Protein AF-A0A5M4DCP1-F1 (afdb_monomer)

Sequence (50 aa):
MSSRREELEGMKLFAGNANRELANRVAEYLDIDLGRLTATRFSDGEIRVL

Nearest PDB structures (foldseek):
  7yk1-assembly1_D  TM=9.196E-01  e=8.831E-03  Homo sapiens
  6asv-assembly1_A  TM=8.401E-01  e=8.248E-03  Escherichia coli O157:H7
  5mp7-assembly1_A  TM=9.089E-01  e=2.146E-02  Mycolicibacterium smegmatis MC2 155
  4lzo-assembly1_A  TM=8.944E-01  e=2.004E-02  Homo sapiens
  8dbo-assembly1_A  TM=9.010E-01  e=3.019E-02  Homo sapiens

pLDDT: mean 84.69, std 8.61, range [51.06, 95.19]

Radius of gyration: 14.29 Å; Cα contacts (8 Å, |Δi|>4): 48; chains: 1; bounding box: 35×17×41 Å

Structure (mmCIF, N/CA/C/O backbone):
data_AF-A0A5M4DCP1-F1
#
_entry.id   AF-A0A5M4DCP1-F1
#
loop_
_atom_site.group_PDB
_atom_site.id
_atom_site.type_symbol
_atom_site.label_atom_id
_atom_site.label_alt_id
_atom_site.label_comp_id
_atom_site.label_asym_id
_atom_site.label_entity_id
_atom_site.label_seq_id
_atom_site.pdbx_PDB_ins_code
_atom_site.Cartn_x
_atom_site.Cartn_y
_atom_site.Cartn_z
_atom_site.occupancy
_atom_site.B_iso_or_equiv
_atom_site.auth_seq_id
_atom_site.auth_comp_id
_atom_site.auth_asym_id
_atom_site.auth_atom_id
_atom_site.pdbx_PDB_model_num
ATOM 1 N N . MET A 1 1 ? -16.514 0.710 25.534 1.00 51.06 1 MET A N 1
ATOM 2 C CA . MET A 1 1 ? -16.269 -0.198 24.394 1.00 51.06 1 MET A CA 1
ATOM 3 C C . MET A 1 1 ? -15.653 0.654 23.303 1.00 51.06 1 MET A C 1
ATOM 5 O O . MET A 1 1 ? -16.391 1.417 22.699 1.00 51.06 1 MET A O 1
ATOM 9 N N . SER A 1 2 ? -14.322 0.621 23.166 1.00 57.31 2 SER A N 1
ATOM 10 C CA . SER A 1 2 ? -13.598 1.419 22.164 1.00 57.31 2 SER A CA 1
ATOM 11 C C . SER A 1 2 ? -14.141 1.112 20.770 1.00 57.31 2 SER A C 1
ATOM 13 O O . SER A 1 2 ? -14.388 -0.056 20.450 1.00 57.31 2 SER A O 1
ATOM 15 N N . SER A 1 3 ? -14.401 2.147 19.978 1.00 75.19 3 SER A N 1
ATOM 16 C CA . SER A 1 3 ? -14.847 1.994 18.598 1.00 75.19 3 SER A CA 1
ATOM 17 C C . SER A 1 3 ? -13.676 1.435 17.790 1.00 75.19 3 SER A C 1
ATOM 19 O O . SER A 1 3 ? -12.609 2.034 17.749 1.00 75.19 3 SER A O 1
ATOM 21 N N . ARG A 1 4 ? -13.858 0.295 17.115 1.00 70.88 4 ARG A N 1
ATOM 22 C CA . ARG A 1 4 ? -12.811 -0.348 16.291 1.00 70.88 4 ARG A CA 1
ATOM 23 C C . ARG A 1 4 ? -12.236 0.587 15.206 1.00 70.88 4 ARG A C 1
ATOM 25 O O . ARG A 1 4 ? -11.141 0.356 14.714 1.00 70.88 4 ARG A O 1
ATOM 32 N N . ARG A 1 5 ? -12.964 1.653 14.842 1.00 68.06 5 ARG A N 1
ATOM 33 C CA . ARG A 1 5 ? -12.486 2.707 13.933 1.00 68.06 5 ARG A CA 1
ATOM 34 C C . ARG A 1 5 ? -11.506 3.683 14.594 1.00 68.06 5 ARG A C 1
ATOM 36 O O . ARG A 1 5 ? -10.629 4.172 13.900 1.00 68.06 5 ARG A O 1
ATOM 43 N N . GLU A 1 6 ? -11.615 3.931 15.901 1.00 71.94 6 GLU A N 1
ATOM 44 C CA . GLU A 1 6 ? -10.643 4.757 16.645 1.00 71.94 6 GLU A CA 1
ATOM 45 C C . GLU A 1 6 ? -9.286 4.042 16.749 1.00 71.94 6 GLU A C 1
ATOM 47 O O . GLU A 1 6 ? -8.240 4.677 16.696 1.00 71.94 6 GLU A O 1
ATOM 52 N N . GLU A 1 7 ? -9.278 2.704 16.819 1.00 78.50 7 GLU A N 1
ATOM 53 C CA . GLU A 1 7 ? -8.038 1.907 16.865 1.00 78.50 7 GLU A CA 1
ATOM 54 C C . GLU A 1 7 ? -7.246 1.940 15.548 1.00 78.50 7 GLU A C 1
ATOM 56 O O . GLU A 1 7 ? -6.033 1.735 15.553 1.00 78.50 7 GLU A O 1
ATOM 61 N N . LEU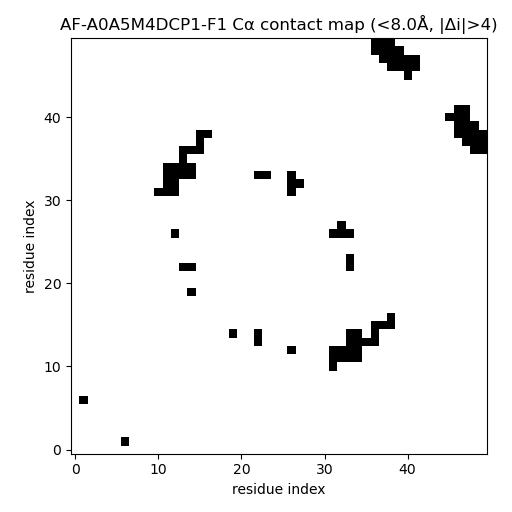 A 1 8 ? -7.920 2.190 14.421 1.00 81.06 8 LEU A N 1
ATOM 62 C CA . LEU A 1 8 ? -7.319 2.238 13.083 1.00 81.06 8 LEU A CA 1
ATOM 63 C C . LEU A 1 8 ? -7.142 3.674 12.573 1.00 81.06 8 LEU A C 1
ATOM 65 O O . LEU A 1 8 ? -6.727 3.878 11.429 1.00 81.06 8 LEU A O 1
ATOM 69 N N . GLU A 1 9 ? -7.442 4.674 13.402 1.00 84.06 9 GLU A N 1
ATOM 70 C CA . GLU A 1 9 ? -7.326 6.075 13.027 1.00 84.06 9 GLU A CA 1
ATOM 71 C C . GLU A 1 9 ? -5.860 6.41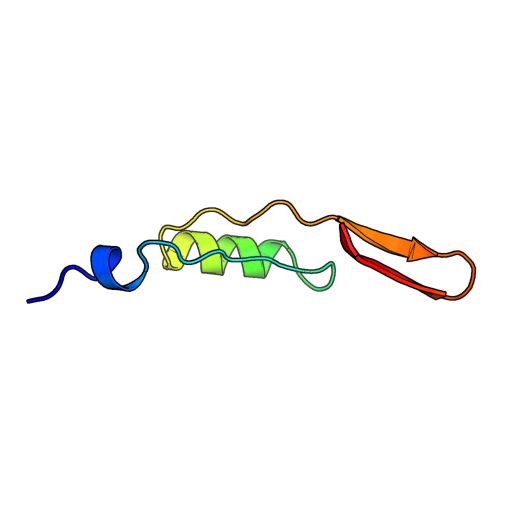5 12.697 1.00 84.06 9 GLU A C 1
ATOM 73 O O . GLU A 1 9 ? -4.952 6.275 13.514 1.00 84.06 9 GLU A O 1
ATOM 78 N N . GLY A 1 10 ? -5.614 6.812 11.445 1.00 84.75 10 GLY A N 1
ATOM 79 C CA . GLY A 1 10 ? -4.270 7.091 10.925 1.00 84.75 10 GLY A CA 1
ATOM 80 C C . GLY A 1 10 ? -3.530 5.888 10.323 1.00 84.75 10 GLY A C 1
ATOM 81 O O . GLY A 1 10 ? -2.418 6.062 9.813 1.00 84.75 10 GLY A O 1
ATOM 82 N N . MET A 1 11 ? -4.124 4.691 10.312 1.00 88.81 11 MET A N 1
ATOM 83 C CA . MET A 1 11 ? -3.530 3.518 9.669 1.00 88.81 11 MET A CA 1
ATOM 84 C C . MET A 1 11 ? -3.591 3.631 8.138 1.00 88.81 11 MET A C 1
ATOM 86 O O . MET A 1 11 ? -4.610 4.004 7.560 1.00 88.81 11 MET A O 1
ATOM 90 N N . LYS A 1 12 ? -2.486 3.290 7.461 1.00 90.44 12 LYS A N 1
ATOM 91 C CA . LYS A 1 12 ? -2.408 3.230 5.994 1.00 90.44 12 LYS A CA 1
ATOM 92 C C . LYS A 1 12 ? -2.061 1.822 5.542 1.00 90.44 12 LYS A C 1
ATOM 94 O O . LYS A 1 12 ? -1.083 1.244 6.014 1.00 90.44 12 LYS A O 1
ATOM 99 N N . LEU A 1 13 ? -2.827 1.305 4.590 1.00 90.12 13 LEU A N 1
ATOM 100 C CA . LEU A 1 13 ? -2.567 0.017 3.960 1.00 90.12 13 LEU A CA 1
ATOM 101 C C . LEU A 1 13 ? -1.954 0.233 2.579 1.00 90.12 13 LEU A C 1
ATOM 103 O O . LEU A 1 13 ? -2.474 1.006 1.784 1.00 90.12 13 LEU A O 1
ATOM 107 N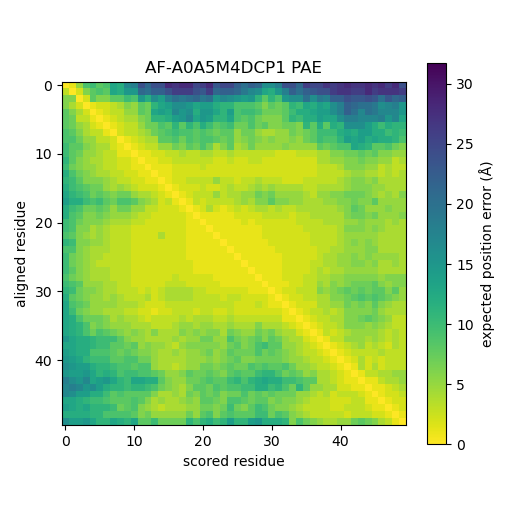 N . PHE A 1 14 ? -0.872 -0.476 2.273 1.00 91.69 14 PHE A N 1
ATOM 108 C CA . PHE A 1 14 ? -0.261 -0.489 0.947 1.00 91.69 14 PHE A CA 1
ATOM 109 C C . PHE A 1 14 ? -0.046 -1.929 0.501 1.00 91.69 14 PHE A C 1
ATOM 111 O O . PHE A 1 14 ? 0.210 -2.811 1.320 1.00 91.69 14 PHE A O 1
ATOM 118 N N . ALA A 1 15 ? -0.108 -2.163 -0.807 1.00 90.25 15 ALA A N 1
ATOM 119 C CA . ALA A 1 15 ? 0.159 -3.470 -1.387 1.00 90.25 15 ALA A CA 1
ATOM 120 C C . ALA A 1 15 ? 1.085 -3.358 -2.594 1.00 90.25 15 ALA A C 1
ATOM 122 O O . ALA A 1 15 ? 0.910 -2.490 -3.450 1.00 90.25 15 ALA A O 1
ATOM 123 N N . GLY A 1 16 ? 2.064 -4.262 -2.654 1.00 85.81 16 GLY A N 1
ATOM 124 C CA . GLY A 1 16 ? 2.932 -4.436 -3.816 1.00 85.81 16 GLY A CA 1
ATOM 125 C C . GLY A 1 16 ? 2.235 -5.165 -4.971 1.00 85.81 16 GLY A C 1
ATOM 126 O O . GLY A 1 16 ? 1.020 -5.346 -4.989 1.00 85.81 16 GLY A O 1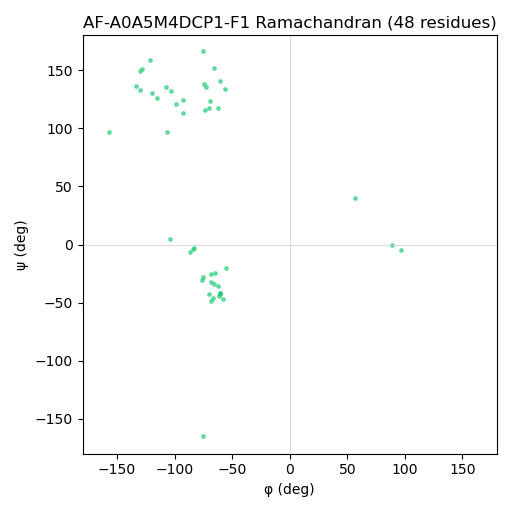
ATOM 127 N N . ASN A 1 17 ? 3.023 -5.644 -5.935 1.00 85.31 17 ASN A N 1
ATOM 128 C CA . ASN A 1 17 ? 2.498 -6.220 -7.182 1.00 85.31 17 ASN A CA 1
ATOM 129 C C . ASN A 1 17 ? 2.077 -7.697 -7.096 1.00 85.31 17 ASN A C 1
ATOM 131 O O . ASN A 1 17 ? 1.620 -8.245 -8.092 1.00 85.31 17 ASN A O 1
ATOM 135 N N . ALA A 1 18 ? 2.258 -8.359 -5.950 1.00 86.31 18 ALA A N 1
ATOM 136 C CA . ALA A 1 18 ? 2.042 -9.802 -5.837 1.00 86.31 18 ALA A CA 1
ATOM 137 C C . ALA A 1 18 ? 0.563 -10.201 -5.982 1.00 86.31 18 ALA A C 1
ATOM 139 O O . ALA A 1 18 ? 0.248 -11.116 -6.735 1.00 86.31 18 ALA A O 1
ATOM 140 N N . ASN A 1 19 ? -0.344 -9.527 -5.264 1.00 88.12 19 ASN A N 1
ATOM 141 C CA . ASN A 1 19 ? -1.782 -9.782 -5.354 1.00 88.12 19 ASN A CA 1
ATOM 142 C C . ASN A 1 19 ? -2.591 -8.553 -4.904 1.00 88.12 19 ASN A C 1
ATOM 144 O O . ASN A 1 19 ? -2.820 -8.340 -3.712 1.00 88.12 19 ASN A O 1
ATOM 148 N N . ARG A 1 20 ? -3.025 -7.738 -5.872 1.00 88.31 20 ARG A N 1
ATOM 149 C CA . ARG A 1 20 ? -3.808 -6.520 -5.610 1.00 88.31 20 ARG A CA 1
ATOM 150 C C . ARG A 1 20 ? -5.267 -6.816 -5.239 1.00 88.31 20 ARG A C 1
ATOM 152 O O . ARG A 1 20 ? -5.858 -6.054 -4.485 1.00 88.31 20 ARG A O 1
ATOM 159 N N . GLU A 1 21 ? -5.826 -7.928 -5.706 1.00 91.88 21 GLU A N 1
ATOM 160 C CA . GLU A 1 21 ? -7.197 -8.334 -5.378 1.00 91.88 21 GLU A CA 1
ATOM 161 C C . GLU A 1 21 ? -7.332 -8.689 -3.893 1.00 91.88 21 GLU A C 1
ATOM 163 O O . GLU A 1 21 ? -8.232 -8.206 -3.208 1.00 91.88 21 GLU A O 1
ATOM 168 N N . LEU A 1 22 ? -6.388 -9.474 -3.365 1.00 93.25 22 LEU A N 1
ATOM 169 C CA . LEU A 1 22 ? -6.353 -9.809 -1.943 1.00 93.25 22 LEU A CA 1
ATOM 170 C C . LEU A 1 22 ? -6.202 -8.553 -1.078 1.00 93.25 22 LEU A C 1
ATOM 172 O O . LEU A 1 22 ? -6.878 -8.424 -0.062 1.00 93.25 22 LEU A O 1
ATOM 176 N N . ALA A 1 23 ? -5.347 -7.619 -1.496 1.00 92.81 23 ALA A N 1
ATOM 177 C CA . ALA A 1 23 ? -5.156 -6.364 -0.783 1.00 92.81 23 ALA A CA 1
ATOM 178 C C . ALA A 1 23 ? -6.442 -5.532 -0.700 1.00 92.81 23 ALA A C 1
ATOM 180 O O . ALA A 1 23 ? -6.751 -5.016 0.370 1.00 92.81 23 ALA A O 1
ATOM 181 N N . ASN A 1 24 ? -7.211 -5.454 -1.791 1.00 91.62 24 ASN A N 1
ATOM 182 C CA . ASN A 1 24 ? -8.503 -4.765 -1.795 1.00 91.62 24 ASN A CA 1
ATOM 183 C C . ASN A 1 24 ? -9.489 -5.414 -0.817 1.00 91.62 24 ASN A C 1
ATOM 185 O O . ASN A 1 24 ? -10.110 -4.717 -0.026 1.00 91.62 24 ASN A O 1
ATOM 189 N N . ARG A 1 25 ? -9.572 -6.750 -0.792 1.00 95.19 25 ARG A N 1
ATOM 190 C CA . ARG A 1 25 ? -10.458 -7.470 0.141 1.00 95.19 25 ARG A CA 1
ATOM 191 C C . ARG A 1 25 ? -10.095 -7.223 1.609 1.00 95.19 25 ARG A C 1
ATOM 193 O O . ARG A 1 25 ? -10.975 -7.157 2.461 1.00 95.19 25 ARG A O 1
ATOM 200 N N . VAL A 1 26 ? -8.802 -7.100 1.913 1.00 92.75 26 VAL A N 1
ATOM 201 C CA . VAL A 1 26 ? -8.324 -6.750 3.261 1.00 92.75 26 VAL A CA 1
ATOM 202 C C . VAL A 1 26 ? -8.658 -5.294 3.598 1.00 92.75 26 VAL A C 1
ATOM 204 O O . VAL A 1 26 ? -9.110 -5.030 4.708 1.00 92.75 26 VAL A O 1
ATOM 207 N N . ALA A 1 27 ? -8.478 -4.373 2.647 1.00 92.06 27 ALA A N 1
ATOM 208 C CA . ALA A 1 27 ? -8.835 -2.960 2.791 1.00 92.06 27 ALA A CA 1
ATOM 209 C C . ALA A 1 27 ? -10.334 -2.786 3.104 1.00 92.06 27 ALA A C 1
ATOM 211 O O . ALA A 1 27 ? -10.690 -2.131 4.080 1.00 92.06 27 ALA A O 1
ATOM 212 N N . GLU A 1 28 ? -11.196 -3.478 2.351 1.00 92.12 28 GLU A N 1
ATOM 213 C CA . GLU A 1 28 ? -12.649 -3.510 2.564 1.00 92.12 28 GLU A CA 1
ATOM 214 C C . GLU A 1 28 ? -13.025 -4.080 3.938 1.00 92.12 28 GLU A C 1
ATOM 216 O O . GLU A 1 28 ? -13.883 -3.530 4.622 1.00 92.12 28 GLU A O 1
ATOM 221 N N . TYR A 1 29 ? -12.370 -5.162 4.376 1.00 92.25 29 TYR A N 1
ATOM 222 C CA . TYR A 1 29 ? -12.641 -5.763 5.687 1.00 92.25 29 TYR A CA 1
ATOM 223 C C . TYR A 1 29 ? -12.259 -4.843 6.856 1.00 92.25 29 TYR A C 1
ATOM 225 O O . TYR A 1 29 ? -12.898 -4.866 7.910 1.00 92.25 29 TYR A O 1
ATOM 233 N N . LEU A 1 30 ? -11.198 -4.058 6.677 1.00 89.06 30 LEU A N 1
ATOM 234 C CA . LEU A 1 30 ?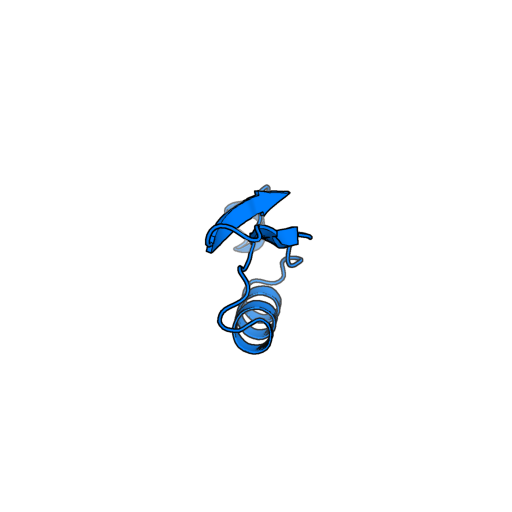 -10.704 -3.101 7.662 1.00 89.06 30 LEU A CA 1
ATOM 235 C C . LEU A 1 30 ? -11.395 -1.732 7.566 1.00 89.06 30 LEU A C 1
ATOM 237 O O . LEU A 1 30 ? -11.168 -0.906 8.446 1.00 89.06 30 LEU A O 1
ATOM 241 N N . ASP A 1 31 ? -12.239 -1.514 6.552 1.00 89.31 31 ASP A N 1
ATOM 242 C CA . ASP A 1 31 ? -12.918 -0.240 6.275 1.00 89.31 31 ASP A CA 1
ATOM 243 C C . ASP A 1 31 ? -11.929 0.934 6.103 1.00 89.31 31 ASP A C 1
ATOM 245 O O . ASP A 1 31 ? -12.153 2.042 6.589 1.00 89.31 31 ASP A O 1
ATOM 249 N N . ILE A 1 32 ? -10.800 0.671 5.429 1.00 89.50 32 ILE A N 1
ATOM 250 C CA . ILE A 1 32 ? -9.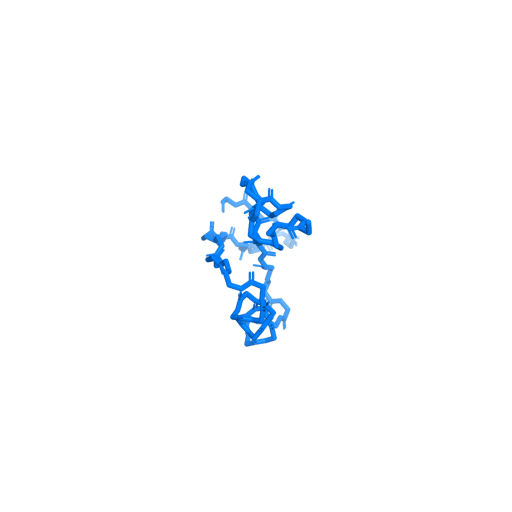754 1.660 5.123 1.00 89.50 32 ILE A CA 1
ATOM 251 C C . ILE A 1 32 ? -9.406 1.648 3.634 1.00 89.50 32 ILE A C 1
ATOM 253 O O . ILE A 1 32 ? -9.457 0.610 2.977 1.00 89.50 32 ILE A O 1
ATOM 257 N N . ASP A 1 33 ? -8.972 2.792 3.108 1.00 88.69 33 ASP A N 1
ATOM 258 C CA . ASP A 1 33 ? -8.548 2.897 1.713 1.00 88.69 33 ASP A CA 1
ATOM 259 C C . ASP A 1 33 ? -7.178 2.245 1.473 1.00 88.69 33 ASP A C 1
ATOM 261 O O . ASP A 1 33 ? -6.218 2.433 2.232 1.00 88.69 33 ASP A O 1
ATOM 265 N N . LEU A 1 34 ? -7.052 1.525 0.352 1.00 89.06 34 LEU A N 1
ATOM 266 C CA . LEU A 1 34 ? -5.758 1.041 -0.120 1.00 89.06 34 LEU A CA 1
ATOM 267 C C . LEU A 1 34 ? -4.952 2.211 -0.703 1.00 89.06 34 LEU A C 1
ATOM 2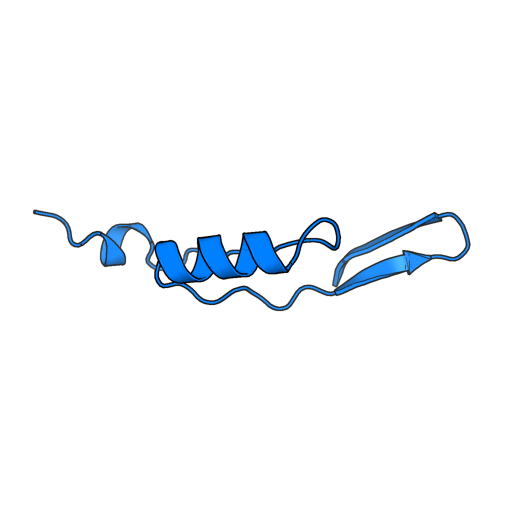69 O O . LEU A 1 34 ? -5.305 2.802 -1.726 1.00 89.06 34 LEU A O 1
ATOM 273 N N . GLY A 1 35 ? -3.829 2.520 -0.066 1.00 86.19 35 GLY A N 1
ATOM 274 C CA . GLY A 1 35 ? -2.913 3.567 -0.488 1.00 86.19 35 GLY A CA 1
ATOM 275 C C . GLY A 1 35 ? -2.349 3.322 -1.888 1.00 86.19 35 GLY A C 1
ATOM 276 O O . GLY A 1 35 ? -2.005 2.199 -2.272 1.00 86.19 35 GLY A O 1
ATOM 277 N N . ARG A 1 36 ? -2.215 4.402 -2.664 1.00 84.12 36 ARG A N 1
ATOM 278 C CA . ARG A 1 36 ? -1.575 4.357 -3.982 1.00 84.12 36 ARG A CA 1
ATOM 279 C C . ARG A 1 36 ? -0.073 4.133 -3.801 1.00 84.12 36 ARG A C 1
ATOM 281 O O . ARG A 1 36 ? 0.607 4.982 -3.241 1.00 84.12 36 ARG A O 1
ATOM 288 N N . LEU A 1 37 ? 0.414 3.006 -4.310 1.00 86.12 37 LEU A N 1
ATOM 289 C CA . LEU A 1 37 ? 1.830 2.653 -4.360 1.00 86.12 37 LEU A CA 1
ATOM 290 C C . LEU A 1 37 ? 2.189 2.209 -5.775 1.00 86.12 37 LEU A C 1
ATOM 292 O O . LEU A 1 37 ? 1.484 1.395 -6.389 1.00 86.12 37 LEU A O 1
ATOM 296 N N . THR A 1 38 ? 3.289 2.749 -6.286 1.00 78.88 38 THR A N 1
ATOM 297 C CA . THR A 1 38 ? 3.848 2.391 -7.587 1.00 78.88 38 THR A CA 1
ATOM 298 C C . THR A 1 38 ? 5.100 1.558 -7.361 1.00 78.88 38 THR A C 1
ATOM 300 O O . THR A 1 38 ? 6.188 2.087 -7.159 1.00 78.88 38 THR A O 1
ATOM 303 N N . ALA A 1 39 ? 4.951 0.235 -7.414 1.00 81.75 39 ALA A N 1
ATOM 304 C CA . ALA A 1 39 ? 6.079 -0.684 -7.471 1.00 81.75 39 ALA A CA 1
ATOM 305 C C . ALA A 1 39 ? 6.394 -0.987 -8.941 1.00 81.75 39 ALA A C 1
ATOM 307 O O . ALA A 1 39 ? 5.596 -1.609 -9.640 1.00 81.75 39 ALA A O 1
ATOM 308 N N . THR A 1 40 ? 7.548 -0.549 -9.430 1.00 82.12 40 THR A N 1
ATOM 309 C CA . THR A 1 40 ? 8.038 -0.844 -10.787 1.00 82.12 40 THR A CA 1
ATOM 310 C C . THR A 1 40 ? 9.386 -1.544 -10.701 1.00 82.12 40 THR A C 1
ATOM 312 O O . THR A 1 40 ? 10.058 -1.466 -9.677 1.00 82.12 40 THR A O 1
ATOM 315 N N . ARG A 1 41 ? 9.775 -2.267 -11.752 1.00 87.31 41 ARG A N 1
ATOM 316 C CA . ARG A 1 41 ? 11.092 -2.903 -11.831 1.00 87.31 41 ARG A CA 1
ATOM 317 C C . ARG A 1 41 ? 11.957 -2.143 -12.831 1.00 87.31 41 ARG A C 1
ATOM 319 O O . ARG A 1 41 ? 11.467 -1.786 -13.903 1.00 87.31 41 ARG A O 1
ATOM 326 N N . PHE A 1 42 ? 13.205 -1.883 -12.470 1.00 84.69 42 PHE A N 1
ATOM 327 C CA . PHE A 1 42 ? 14.217 -1.352 -13.376 1.00 84.69 42 PHE A CA 1
ATOM 328 C C . PHE A 1 42 ? 14.718 -2.440 -14.338 1.00 84.69 42 PHE A C 1
ATOM 330 O O . PHE A 1 42 ? 14.457 -3.631 -14.148 1.00 84.69 42 PHE A O 1
ATOM 337 N N . SER A 1 43 ? 15.429 -2.038 -15.393 1.00 85.44 43 SER A N 1
ATOM 338 C CA . SER A 1 43 ? 15.966 -2.962 -16.403 1.00 85.44 43 SER A CA 1
ATOM 339 C C . SER A 1 43 ? 17.027 -3.922 -15.855 1.00 85.44 43 SER A C 1
ATOM 341 O O . SER A 1 43 ? 17.201 -5.003 -16.407 1.00 85.44 43 SER A O 1
ATOM 343 N N . ASP A 1 44 ? 17.712 -3.546 -14.776 1.00 87.25 44 ASP A N 1
ATOM 344 C CA . ASP A 1 44 ? 18.689 -4.370 -14.047 1.00 87.25 44 ASP A CA 1
ATOM 345 C C . ASP A 1 44 ? 18.046 -5.314 -13.0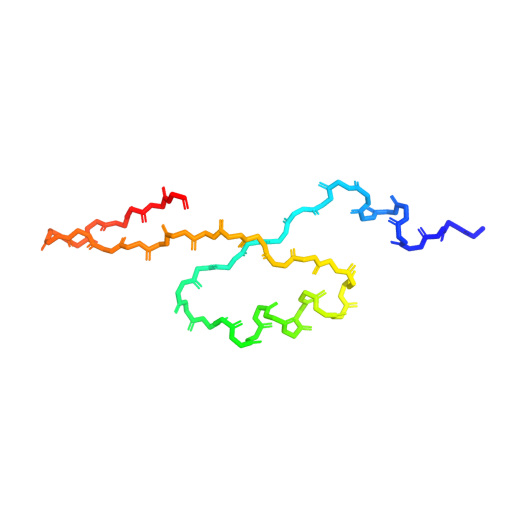13 1.00 87.25 44 ASP A C 1
AT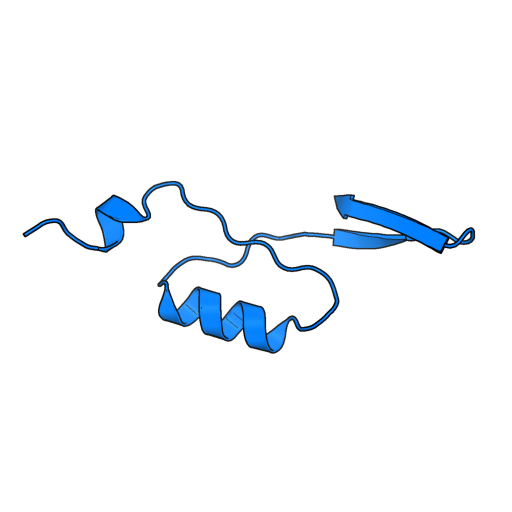OM 347 O O . ASP A 1 44 ? 18.724 -6.149 -12.417 1.00 87.25 44 ASP A O 1
ATOM 351 N N . GLY A 1 45 ? 16.727 -5.228 -12.828 1.00 83.50 45 GLY A N 1
ATOM 352 C CA . GLY A 1 45 ? 15.980 -6.066 -11.903 1.00 83.50 45 GLY A CA 1
ATOM 353 C C . GLY A 1 45 ? 15.718 -5.444 -10.532 1.00 83.50 45 GLY A C 1
ATOM 354 O O . GLY A 1 45 ? 14.956 -6.049 -9.768 1.00 83.50 45 GLY A O 1
ATOM 355 N N . GLU A 1 46 ? 16.247 -4.256 -10.228 1.00 89.62 46 GLU A N 1
ATOM 356 C CA . GLU A 1 46 ? 15.964 -3.551 -8.973 1.00 89.62 46 GLU A CA 1
ATOM 357 C C . GLU A 1 46 ? 14.488 -3.118 -8.876 1.00 89.62 46 GLU A C 1
ATOM 359 O O . GLU A 1 46 ? 13.808 -2.894 -9.882 1.00 89.62 46 GLU A O 1
ATOM 364 N N . ILE A 1 47 ? 13.958 -3.011 -7.652 1.00 85.31 47 ILE A N 1
ATOM 365 C CA . ILE A 1 47 ? 12.568 -2.599 -7.413 1.00 85.31 47 ILE A CA 1
ATOM 366 C C . ILE A 1 47 ? 12.537 -1.115 -7.044 1.00 85.31 47 ILE A C 1
ATOM 368 O O . ILE A 1 47 ? 13.083 -0.707 -6.023 1.00 85.31 47 ILE A O 1
ATOM 372 N N . ARG A 1 48 ? 11.816 -0.321 -7.838 1.00 83.56 48 ARG A N 1
ATOM 373 C CA . ARG A 1 48 ? 11.465 1.066 -7.529 1.00 83.56 48 ARG A CA 1
ATOM 374 C C . ARG A 1 48 ? 10.109 1.118 -6.847 1.00 83.56 48 ARG A C 1
ATOM 376 O O . ARG A 1 48 ? 9.121 0.682 -7.437 1.00 83.56 48 ARG A O 1
ATOM 383 N N . VAL A 1 49 ? 10.052 1.716 -5.663 1.00 85.69 49 VAL A N 1
ATOM 384 C CA . VAL A 1 49 ? 8.806 1.994 -4.939 1.00 85.69 49 VAL A CA 1
ATOM 385 C C . VAL A 1 49 ? 8.630 3.510 -4.837 1.00 85.69 49 VAL A C 1
ATOM 387 O O . VAL A 1 49 ? 9.554 4.199 -4.409 1.00 85.69 49 VAL A O 1
ATOM 390 N N . LEU A 1 50 ? 7.474 4.010 -5.278 1.00 75.31 50 LEU A N 1
ATOM 391 C CA . LEU A 1 50 ? 7.052 5.418 -5.265 1.00 75.31 50 LEU A CA 1
ATOM 392 C C . LEU A 1 50 ? 5.663 5.549 -4.636 1.00 75.31 50 LEU A C 1
ATOM 394 O O . LEU A 1 50 ? 4.801 4.686 -4.950 1.00 75.31 50 LEU A O 1
#

Mean predicted aligned error: 6.16 Å

Secondary structure (DSSP, 8-state):
---TTTTTTT--B---SS-HHHHHHHHHHHT--B----EEE-TTSPEEE-

Solvent-accessible surface area (backbone atoms only — not comparable to full-atom values): 3342 Å² total; per-residue (Å²): 132,84,57,75,66,69,79,49,65,89,69,81,45,74,61,64,87,87,54,60,69,63,46,50,56,51,23,61,75,68,74,46,72,71,48,90,58,46,71,46,70,48,97,90,67,50,78,45,78,88

Foldseek 3Di:
DDDLVVVCVPPAAEDDDPDVPVSVVVCVVSVHDHDDWDWDADPVGDTDID